Protein AF-A0A6P1BXX8-F1 (afdb_monomer_lite)

Secondary structure (DSSP, 8-state):
--------S-----EEEEEETTEEEEEEGGG-------S-----

Foldseek 3Di:
DDDDDPDDDDPPFDWDWDADPNDIDTDGPVPDDDDDDDPDDDDD

Structure (mmCIF, N/CA/C/O backbone):
data_AF-A0A6P1BXX8-F1
#
_entry.id   AF-A0A6P1BXX8-F1
#
loop_
_atom_site.group_PDB
_atom_site.id
_atom_site.type_symbol
_atom_site.label_atom_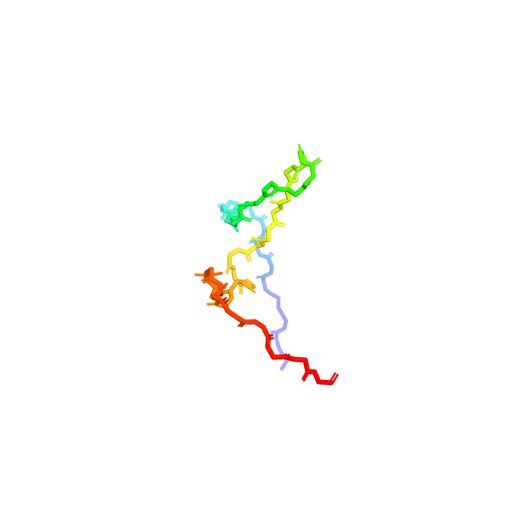id
_atom_site.label_alt_id
_atom_site.label_comp_id
_atom_site.label_asym_id
_atom_site.label_entity_id
_atom_site.label_seq_id
_atom_site.pdbx_PDB_ins_code
_atom_site.Cartn_x
_atom_site.Cartn_y
_atom_site.Cartn_z
_atom_site.occupancy
_atom_site.B_iso_or_equiv
_atom_site.auth_seq_id
_atom_site.auth_comp_id
_atom_site.auth_asym_id
_atom_site.auth_atom_id
_atom_site.pdbx_PDB_model_num
ATOM 1 N N . MET A 1 1 ? -18.791 -15.946 -33.514 1.00 47.84 1 MET A N 1
ATOM 2 C CA . MET A 1 1 ? -17.454 -16.486 -33.205 1.00 47.84 1 MET A CA 1
ATOM 3 C C . MET A 1 1 ? -16.431 -15.738 -34.037 1.00 47.84 1 MET A C 1
ATOM 5 O O . MET A 1 1 ? -16.424 -15.927 -35.243 1.00 47.84 1 MET A O 1
ATOM 9 N N . THR A 1 2 ? -15.587 -14.927 -33.408 1.00 34.09 2 THR A N 1
ATOM 10 C CA . THR A 1 2 ? -14.282 -14.549 -33.969 1.00 34.09 2 THR A CA 1
ATOM 11 C C . THR A 1 2 ? -13.393 -14.160 -32.802 1.00 34.09 2 THR A C 1
ATOM 13 O O . THR A 1 2 ? -13.480 -13.069 -32.248 1.00 34.09 2 THR A O 1
ATOM 16 N N . SER A 1 3 ? -12.616 -15.137 -32.354 1.00 50.75 3 SER A N 1
ATOM 17 C CA . SER A 1 3 ? -11.531 -14.950 -31.406 1.00 50.75 3 SER A CA 1
ATOM 18 C C . SER A 1 3 ? -10.361 -14.227 -32.072 1.00 5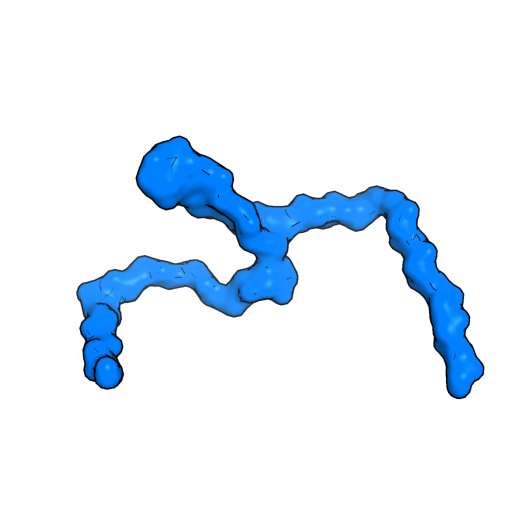0.75 3 SER A C 1
ATOM 20 O O . SER A 1 3 ? -10.015 -14.572 -33.203 1.00 50.75 3 SER A O 1
ATOM 22 N N . LYS A 1 4 ? -9.681 -13.410 -31.256 1.00 60.19 4 LYS A N 1
ATOM 23 C CA . LYS A 1 4 ? -8.224 -13.195 -31.221 1.00 60.19 4 LYS A CA 1
ATOM 24 C C . LYS A 1 4 ? -7.664 -11.995 -31.988 1.00 60.19 4 LYS A C 1
ATOM 26 O O . LYS A 1 4 ? -7.411 -12.091 -33.182 1.00 60.19 4 LYS A O 1
ATOM 31 N N . THR A 1 5 ? -7.254 -10.995 -31.201 1.00 44.50 5 THR A N 1
ATOM 32 C CA . THR A 1 5 ? -5.882 -10.471 -31.276 1.00 44.50 5 THR A CA 1
ATOM 33 C C . THR A 1 5 ? -5.418 -10.042 -29.879 1.00 44.50 5 THR A C 1
ATOM 35 O O . THR A 1 5 ? -5.697 -8.940 -29.421 1.00 44.50 5 THR A O 1
ATOM 38 N N . GLU A 1 6 ? -4.740 -10.948 -29.173 1.00 56.41 6 GLU A N 1
ATOM 39 C CA . GLU A 1 6 ? -3.815 -10.574 -28.102 1.00 56.41 6 GLU A CA 1
ATOM 40 C C . GLU A 1 6 ? -2.566 -10.009 -28.790 1.00 56.41 6 GLU A C 1
ATOM 42 O O . GLU A 1 6 ? -1.810 -10.753 -29.416 1.00 56.41 6 GLU A O 1
ATOM 47 N N . THR A 1 7 ? -2.379 -8.691 -28.741 1.00 51.84 7 THR A N 1
ATOM 48 C CA . THR A 1 7 ? -1.119 -8.045 -29.125 1.00 51.84 7 THR A CA 1
ATOM 49 C C . THR A 1 7 ? -0.445 -7.571 -27.846 1.00 51.84 7 THR A C 1
ATOM 51 O O . THR A 1 7 ? -0.765 -6.519 -27.299 1.00 51.84 7 THR A O 1
ATOM 54 N N . SER A 1 8 ? 0.456 -8.414 -27.349 1.00 66.06 8 SER A N 1
ATOM 55 C CA . SER A 1 8 ? 1.356 -8.141 -26.235 1.00 66.06 8 SER A CA 1
ATOM 56 C C . SER A 1 8 ? 2.664 -7.577 -26.784 1.00 66.06 8 SER A C 1
ATOM 58 O O . SER A 1 8 ? 3.423 -8.341 -27.360 1.00 66.06 8 SER A O 1
ATOM 60 N N . GLU A 1 9 ? 2.901 -6.270 -26.621 1.00 55.81 9 GLU A N 1
ATOM 61 C CA . GLU A 1 9 ? 4.220 -5.619 -26.467 1.00 55.81 9 GLU A CA 1
ATOM 62 C C . GLU A 1 9 ? 4.017 -4.092 -26.364 1.00 55.81 9 GLU A C 1
ATOM 64 O O . GLU A 1 9 ? 3.636 -3.438 -27.330 1.00 55.81 9 GLU A 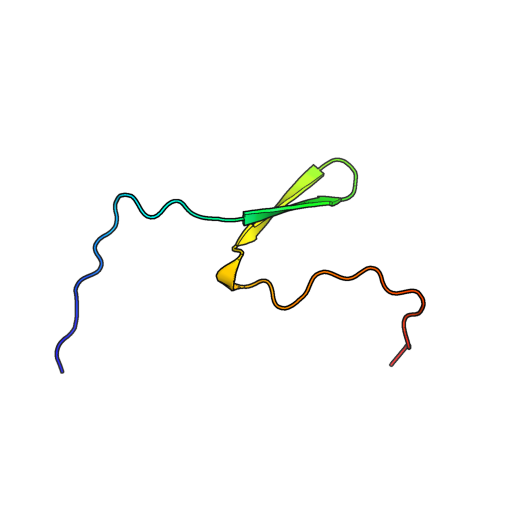O 1
ATOM 69 N N . GLY A 1 10 ? 4.234 -3.514 -25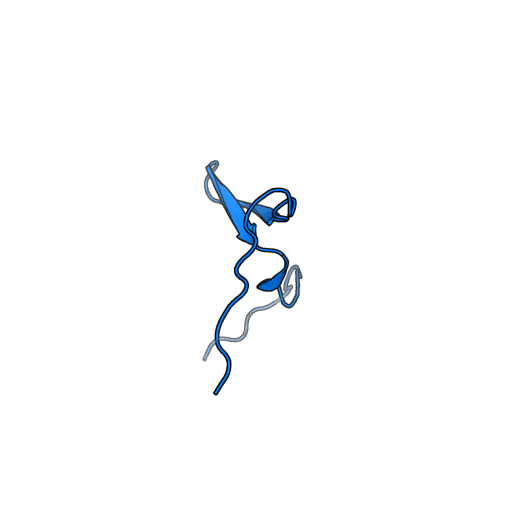.173 1.00 54.72 10 GLY A N 1
ATOM 70 C CA . GLY A 1 10 ? 4.356 -2.056 -24.990 1.00 54.72 10 GLY A CA 1
ATOM 71 C C . GLY A 1 10 ? 3.275 -1.339 -24.174 1.00 54.72 10 GLY A C 1
ATOM 72 O O . GLY A 1 10 ? 3.409 -0.139 -23.947 1.00 54.72 10 GLY A O 1
ATOM 73 N N . ALA A 1 11 ? 2.237 -2.019 -23.678 1.00 66.81 11 ALA A N 1
ATOM 74 C CA . ALA A 1 11 ? 1.341 -1.394 -22.703 1.00 66.81 11 ALA A CA 1
ATOM 75 C C . ALA A 1 11 ? 2.083 -1.271 -21.363 1.00 66.81 11 ALA A C 1
ATOM 77 O O . ALA A 1 11 ? 2.282 -2.264 -20.662 1.00 66.81 11 ALA A O 1
ATOM 78 N N . MET A 1 12 ? 2.552 -0.063 -21.040 1.00 77.25 12 MET A N 1
ATOM 79 C CA . MET A 1 12 ? 3.166 0.239 -19.750 1.00 77.25 12 MET A CA 1
ATOM 80 C C . MET A 1 12 ? 2.172 -0.135 -18.646 1.00 77.25 12 MET A C 1
ATOM 82 O O . MET A 1 12 ? 1.099 0.449 -18.541 1.00 77.25 12 MET A O 1
ATOM 86 N N . ALA A 1 13 ? 2.499 -1.169 -17.871 1.00 84.88 13 ALA A N 1
ATOM 87 C CA . ALA A 1 13 ? 1.637 -1.625 -16.796 1.00 84.88 13 ALA A CA 1
ATOM 88 C C . ALA A 1 13 ? 1.758 -0.663 -15.609 1.00 84.88 13 ALA A C 1
ATOM 90 O O . ALA A 1 13 ? 2.848 -0.444 -15.077 1.00 84.88 13 ALA A O 1
ATOM 91 N N . GLU A 1 14 ? 0.630 -0.090 -15.209 1.00 94.06 14 GLU A N 1
ATOM 92 C CA . GLU A 1 14 ? 0.545 0.886 -14.129 1.00 94.06 14 GLU A CA 1
ATOM 93 C C . GLU A 1 14 ? 0.139 0.216 -12.817 1.00 94.06 14 GLU A C 1
ATOM 95 O O . GLU A 1 14 ? -0.779 -0.612 -12.761 1.00 94.06 14 GLU A O 1
ATOM 100 N N . TYR A 1 15 ? 0.819 0.603 -11.742 1.00 96.19 15 TYR A N 1
ATOM 101 C CA . TYR A 1 15 ? 0.633 0.027 -10.419 1.00 96.19 15 TYR A CA 1
ATOM 102 C C . TYR A 1 15 ? 0.533 1.126 -9.370 1.00 96.19 15 TYR A C 1
ATOM 104 O O . TYR A 1 15 ? 1.314 2.077 -9.376 1.00 96.19 15 TYR A O 1
ATOM 112 N N . VAL A 1 16 ? -0.377 0.939 -8.419 1.00 96.19 16 VAL A N 1
ATOM 113 C CA . VAL A 1 16 ? -0.328 1.632 -7.130 1.00 96.19 16 VAL A CA 1
ATOM 114 C C . VAL A 1 16 ? 0.538 0.807 -6.201 1.00 96.19 16 VAL A C 1
ATOM 116 O O . VAL A 1 16 ? 0.357 -0.409 -6.111 1.00 96.19 16 VAL A O 1
ATOM 119 N N . THR A 1 17 ? 1.468 1.454 -5.508 1.00 97.25 17 THR A N 1
ATOM 120 C CA . THR A 1 17 ? 2.354 0.783 -4.562 1.00 97.25 17 THR A CA 1
ATOM 121 C C . THR A 1 17 ? 2.084 1.217 -3.130 1.00 97.25 17 THR A C 1
ATOM 123 O O . THR A 1 17 ? 1.716 2.359 -2.860 1.00 97.25 17 THR A O 1
ATOM 126 N N . ALA A 1 18 ? 2.253 0.282 -2.199 1.00 96.69 18 ALA A N 1
ATOM 127 C CA . ALA A 1 18 ? 2.156 0.532 -0.768 1.00 96.69 18 ALA A CA 1
ATOM 128 C C . ALA A 1 18 ? 3.248 -0.245 -0.031 1.00 96.69 18 ALA A C 1
ATOM 130 O O . ALA A 1 18 ? 3.621 -1.349 -0.434 1.00 96.69 18 ALA A O 1
ATOM 131 N N . VAL A 1 19 ? 3.753 0.330 1.059 1.00 97.69 19 VAL A N 1
ATOM 132 C CA . VAL A 1 19 ? 4.723 -0.331 1.936 1.00 97.69 19 VAL A CA 1
ATOM 133 C C . VAL A 1 19 ? 3.989 -0.905 3.143 1.00 97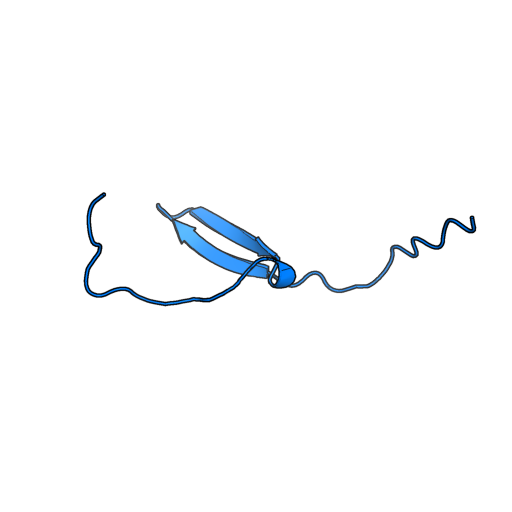.69 19 VAL A C 1
ATOM 135 O O . VAL A 1 19 ? 3.360 -0.165 3.896 1.00 97.69 19 VAL A O 1
ATOM 138 N N . ILE A 1 20 ? 4.084 -2.219 3.342 1.00 96.62 20 ILE A N 1
ATOM 139 C CA . ILE A 1 20 ? 3.467 -2.939 4.463 1.00 96.62 20 ILE A CA 1
ATOM 140 C C . ILE A 1 20 ? 4.573 -3.721 5.166 1.00 96.62 20 ILE A C 1
ATOM 142 O O . ILE A 1 20 ? 5.241 -4.547 4.549 1.00 96.62 20 ILE A O 1
ATOM 146 N N . GLY A 1 21 ? 4.811 -3.431 6.448 1.00 96.38 21 GLY A N 1
ATOM 147 C CA . GLY A 1 21 ? 5.876 -4.089 7.214 1.00 96.38 21 GLY A CA 1
ATOM 148 C C . GLY A 1 21 ? 7.281 -3.898 6.622 1.00 96.38 21 GLY A C 1
ATOM 149 O O . GLY A 1 21 ? 8.114 -4.787 6.737 1.00 96.38 21 GLY A O 1
ATOM 150 N N . GLY A 1 22 ? 7.534 -2.773 5.942 1.00 97.00 22 GLY A N 1
ATOM 151 C CA . GLY A 1 22 ? 8.812 -2.491 5.274 1.00 97.00 22 GLY A CA 1
ATOM 152 C C . GLY A 1 22 ? 8.979 -3.143 3.898 1.00 97.00 22 GLY A C 1
ATOM 153 O O . GLY A 1 22 ? 9.983 -2.898 3.235 1.00 97.00 22 GLY A O 1
ATOM 154 N N . GLN A 1 23 ? 7.999 -3.924 3.436 1.00 98.44 23 GLN A N 1
ATOM 155 C CA . GLN A 1 23 ? 8.006 -4.534 2.109 1.00 98.44 23 GLN A CA 1
ATOM 156 C C . GLN A 1 23 ? 7.111 -3.759 1.136 1.00 98.44 23 GLN A C 1
ATOM 158 O O . GLN A 1 23 ? 6.004 -3.353 1.489 1.00 98.44 23 GLN A O 1
ATOM 163 N N . LEU A 1 24 ? 7.586 -3.577 -0.100 1.00 98.19 24 LEU A N 1
ATOM 164 C CA . LEU A 1 24 ? 6.841 -2.931 -1.179 1.00 98.19 24 LEU A CA 1
ATOM 165 C C . LEU A 1 24 ? 5.891 -3.928 -1.856 1.00 98.19 24 LEU A C 1
ATOM 167 O O . LEU A 1 24 ? 6.316 -4.985 -2.321 1.00 98.19 24 LEU A O 1
ATOM 171 N N . PHE A 1 25 ? 4.620 -3.558 -1.958 1.00 97.44 25 PHE A N 1
ATOM 172 C CA . PHE A 1 25 ? 3.592 -4.285 -2.700 1.00 97.44 25 PHE A CA 1
ATOM 173 C C . PHE A 1 25 ? 3.028 -3.398 -3.807 1.00 97.44 25 PHE A C 1
ATOM 175 O O . PHE A 1 25 ? 2.987 -2.179 -3.656 1.00 97.44 25 PHE A O 1
ATOM 182 N N . GLY A 1 26 ? 2.577 -4.012 -4.903 1.00 96.06 26 GLY A N 1
ATOM 183 C CA . GLY A 1 26 ? 1.935 -3.330 -6.026 1.00 96.06 26 GLY A CA 1
ATOM 184 C C . GLY A 1 26 ? 0.589 -3.960 -6.380 1.00 96.06 26 GLY A C 1
ATOM 185 O O . GLY A 1 26 ? 0.469 -5.185 -6.414 1.00 96.06 26 GLY A O 1
ATOM 186 N N . LEU A 1 27 ? -0.413 -3.129 -6.669 1.00 95.75 27 LEU A N 1
ATOM 187 C CA . LEU A 1 27 ? -1.716 -3.534 -7.199 1.00 95.75 27 LEU A CA 1
ATOM 188 C C . LEU A 1 27 ? -1.924 -2.854 -8.564 1.00 95.75 27 LEU A C 1
ATOM 190 O O . LEU A 1 27 ? -1.721 -1.641 -8.647 1.00 95.75 27 LEU A O 1
ATOM 194 N N . PRO A 1 28 ? -2.308 -3.584 -9.633 1.00 95.69 28 PRO A N 1
ATOM 195 C CA . PRO A 1 28 ? -2.594 -2.964 -10.926 1.00 95.69 28 PRO A CA 1
ATOM 196 C C . PRO A 1 28 ? -3.647 -1.866 -10.780 1.00 95.69 28 PRO A C 1
ATOM 198 O O . PRO A 1 28 ? -4.689 -2.115 -10.167 1.00 95.69 28 PRO A O 1
ATOM 201 N N . ILE A 1 29 ? -3.405 -0.685 -11.359 1.00 94.62 29 ILE A N 1
ATOM 202 C CA . ILE A 1 29 ? -4.308 0.469 -11.193 1.00 94.62 29 ILE A CA 1
ATOM 203 C C . ILE A 1 29 ? -5.734 0.152 -11.661 1.00 94.62 29 ILE A C 1
ATOM 205 O O . ILE A 1 29 ? -6.697 0.572 -11.037 1.00 94.62 29 ILE A O 1
ATOM 209 N N . SER A 1 30 ? -5.882 -0.693 -12.684 1.00 94.38 30 SER A N 1
ATOM 210 C CA . SER A 1 30 ? -7.178 -1.142 -13.210 1.00 94.38 30 SER A CA 1
ATOM 211 C C . SER A 1 30 ? -8.023 -1.951 -12.219 1.00 94.38 30 SER A C 1
ATOM 213 O O . SER A 1 30 ? -9.201 -2.190 -12.471 1.00 94.38 30 SER A O 1
ATOM 215 N N . ARG A 1 31 ? -7.433 -2.401 -11.104 1.00 93.94 31 ARG A N 1
ATOM 216 C CA . ARG A 1 31 ? -8.122 -3.111 -10.015 1.00 93.94 31 ARG A CA 1
ATOM 217 C C . ARG A 1 31 ? -8.328 -2.241 -8.775 1.00 93.94 31 ARG A C 1
ATOM 219 O O . ARG A 1 31 ? -8.972 -2.695 -7.831 1.00 93.94 31 ARG A O 1
ATOM 226 N N . VAL A 1 32 ? -7.767 -1.033 -8.750 1.00 95.75 32 VAL A N 1
ATOM 227 C CA . VAL A 1 32 ? -7.950 -0.076 -7.657 1.00 95.75 32 VAL A CA 1
ATOM 228 C C . VAL A 1 32 ? -9.296 0.609 -7.863 1.00 95.75 32 VAL A C 1
ATOM 230 O O . VAL A 1 32 ? -9.543 1.177 -8.919 1.00 95.75 32 VAL A O 1
ATOM 233 N N . GLN A 1 33 ? -10.168 0.532 -6.860 1.00 95.62 33 GLN A N 1
ATOM 234 C CA . GLN A 1 33 ? -11.448 1.246 -6.878 1.00 95.62 33 GLN A CA 1
ATOM 235 C C . GLN A 1 33 ? -11.285 2.629 -6.246 1.00 95.62 33 GLN A C 1
ATOM 237 O O . GLN A 1 33 ? -11.502 3.628 -6.914 1.00 95.62 33 GLN A O 1
ATOM 242 N N . ASP A 1 34 ? -10.798 2.671 -5.003 1.00 95.31 34 ASP A N 1
ATOM 243 C CA . ASP A 1 34 ? -10.553 3.899 -4.249 1.00 95.31 34 ASP A CA 1
ATOM 244 C C . ASP A 1 34 ? -9.329 3.741 -3.337 1.00 95.31 34 ASP A C 1
ATOM 246 O O . ASP A 1 34 ? -9.007 2.638 -2.883 1.00 95.31 34 ASP A O 1
ATOM 250 N N . VAL A 1 35 ? -8.669 4.860 -3.027 1.00 94.38 35 VAL A N 1
ATOM 251 C CA . VAL A 1 35 ? -7.610 4.946 -2.012 1.00 94.38 35 VAL A CA 1
ATOM 252 C C . VAL A 1 35 ? -8.037 5.976 -0.978 1.00 94.38 35 VAL A C 1
ATOM 254 O O . VAL A 1 35 ? -8.141 7.161 -1.282 1.00 94.38 35 VAL A O 1
ATOM 257 N N . PHE A 1 36 ? -8.281 5.536 0.252 1.00 94.88 36 PHE A N 1
ATOM 258 C CA . PHE A 1 36 ? -8.704 6.415 1.337 1.00 94.88 36 PHE A CA 1
ATOM 259 C C . PHE A 1 36 ? -8.057 6.004 2.660 1.00 94.88 36 PHE A C 1
ATOM 261 O O . PHE A 1 36 ? -7.678 4.850 2.859 1.00 94.88 36 PHE A O 1
ATOM 268 N N . MET A 1 37 ? -7.942 6.964 3.575 1.00 93.94 37 MET A N 1
ATOM 269 C CA . MET A 1 37 ? -7.504 6.740 4.952 1.00 93.94 37 MET A CA 1
ATOM 270 C C . MET A 1 37 ? -8.734 6.804 5.868 1.00 93.94 37 MET A C 1
ATOM 272 O O . MET A 1 37 ? -9.224 7.901 6.131 1.00 93.94 37 MET A O 1
ATOM 276 N N . PRO A 1 38 ? -9.292 5.663 6.314 1.00 93.44 38 PRO A N 1
ATOM 277 C CA . PRO A 1 38 ? -10.486 5.668 7.151 1.00 93.44 38 PRO A CA 1
ATOM 278 C C . PRO A 1 38 ? -10.180 6.132 8.578 1.00 93.44 38 PRO A C 1
ATOM 280 O O . PRO A 1 38 ? -9.224 5.672 9.197 1.00 93.44 38 PRO A O 1
ATOM 283 N N . GLU A 1 39 ? -11.053 6.968 9.140 1.00 95.62 39 GLU A N 1
ATOM 284 C CA . GLU A 1 39 ? -10.972 7.389 10.549 1.00 95.62 39 GLU A CA 1
ATOM 285 C C . GLU A 1 39 ? -11.554 6.343 11.515 1.00 95.62 39 GLU A C 1
ATOM 287 O O . GLU A 1 39 ? -11.144 6.250 12.672 1.00 95.62 39 GLU A O 1
ATOM 292 N N . ARG A 1 40 ? -12.520 5.534 11.055 1.00 94.75 40 ARG A N 1
ATOM 293 C CA . ARG A 1 40 ? -13.159 4.482 11.856 1.00 94.75 40 ARG A CA 1
ATOM 294 C C . ARG A 1 40 ? -13.552 3.290 10.992 1.00 94.75 40 ARG A C 1
ATOM 296 O O . ARG A 1 40 ? -14.095 3.461 9.905 1.00 94.75 40 ARG A O 1
ATOM 303 N N . LEU A 1 41 ? -13.351 2.087 11.526 1.00 93.25 41 LEU A N 1
ATOM 304 C CA . LEU A 1 41 ? -13.831 0.838 10.939 1.00 93.25 41 LEU A CA 1
ATOM 305 C C . LEU A 1 41 ? -14.990 0.281 11.776 1.00 93.25 41 LEU A C 1
ATOM 307 O O . LEU A 1 41 ? -14.848 0.088 12.985 1.00 93.25 41 LEU A O 1
ATOM 311 N N . THR A 1 42 ? -16.131 0.014 11.143 1.00 94.88 42 THR A N 1
ATOM 312 C CA . THR A 1 42 ? -17.260 -0.677 11.783 1.00 94.88 42 THR A CA 1
ATOM 313 C C . THR A 1 42 ? -17.024 -2.186 11.742 1.00 94.88 42 THR A C 1
ATOM 315 O O . THR A 1 42 ? -16.700 -2.726 10.688 1.00 94.88 42 THR A O 1
ATOM 318 N N . ARG A 1 43 ? -17.177 -2.872 12.882 1.00 93.31 43 ARG A N 1
ATOM 319 C CA . ARG A 1 43 ? -17.082 -4.340 12.954 1.00 93.31 43 ARG A CA 1
ATOM 320 C C . ARG A 1 43 ? -18.416 -4.975 12.554 1.00 93.31 43 ARG A C 1
ATOM 322 O O . ARG A 1 43 ? -19.461 -4.440 12.923 1.00 93.31 43 ARG A O 1
ATOM 329 N N . VAL A 1 44 ? -18.348 -6.089 11.827 1.00 89.38 44 VAL A N 1
ATOM 330 C CA . VAL A 1 44 ? -19.487 -6.921 11.403 1.00 89.38 44 VAL A CA 1
ATOM 331 C C . VAL A 1 44 ? -19.391 -8.315 11.997 1.00 89.38 44 VAL A C 1
ATOM 333 O O . VAL A 1 44 ? -18.245 -8.753 12.255 1.00 89.38 44 VAL A O 1
#

pLDDT: mean 84.28, std 18.62, range [34.09, 98.44]

Organism: NCBI:txid259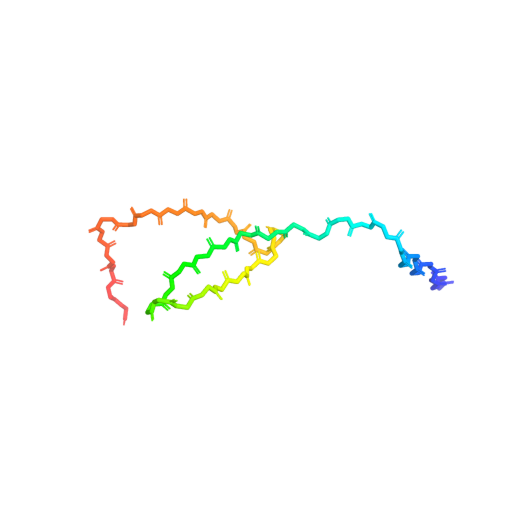4946

Sequence (44 aa):
MTSKTETSEGAMAEYVTAVIGGQLFGLPISRVQDVFMPERLTRV

Radius of gyration: 17.21 Å; chains: 1; bounding box: 28×24×47 Å